Protein AF-A0A6G3WWG2-F1 (afdb_monomer_lite)

Sequence (85 aa):
VALTSFVTGVTEPIEFSFMFVAPLLYGVHAVLTGASMGITWLLGVHAGFSFSAGLIDYVVNWHLDTKPWLIIPIGACFAVVYYVV

Organism: NCBI:txid2706086

InterPro domains:
  IPR003352 Phosphotransferase system, EIIC [PF02378] (1-34)
  IPR013013 Phosphotransferase system, EIIC component, type 1 [PS51103] (1-85)
  IPR050429 Phosphotransferase System Glucose-Specific EIICBA [PTHR30009] (1-85)

Secondary structure (DSSP, 8-state):
-HHHHHHH---HHHHTTTTTT-HHHHHHHHHHHHHHHHHHHHTT-B---SSS--HHHHHHHTTTSBSGGGHHHHHHHHHHHHHH-

pLDDT: mean 94.99, std 3.12, range [79.06, 98.06]

Structure (mmCIF, N/CA/C/O backbone):
data_AF-A0A6G3WWG2-F1
#
_entry.id   AF-A0A6G3WWG2-F1
#
loop_
_atom_site.group_PDB
_atom_site.id
_atom_site.type_symbol
_atom_site.label_atom_id
_atom_site.label_alt_id
_atom_site.label_comp_id
_atom_site.label_asym_id
_atom_site.label_entity_id
_atom_site.label_seq_id
_atom_site.pdbx_PDB_ins_code
_atom_site.Cartn_x
_atom_site.Cartn_y
_atom_site.Cartn_z
_atom_site.occupancy
_atom_site.B_iso_or_equiv
_atom_site.auth_seq_id
_atom_site.auth_comp_id
_atom_site.auth_asym_id
_atom_site.auth_atom_id
_atom_site.pdbx_PDB_model_num
ATOM 1 N N . VAL A 1 1 ? -14.718 6.312 -3.921 1.00 79.06 1 VAL A N 1
ATOM 2 C CA . VAL A 1 1 ? -13.727 6.197 -2.829 1.00 79.06 1 VAL A CA 1
ATOM 3 C C . VAL A 1 1 ? -12.745 5.061 -3.100 1.00 79.06 1 VAL A C 1
ATOM 5 O O . VAL A 1 1 ? -11.590 5.349 -3.358 1.00 79.06 1 VAL A O 1
ATOM 8 N N . ALA A 1 2 ? -13.194 3.800 -3.185 1.00 90.50 2 ALA A N 1
ATOM 9 C CA . ALA A 1 2 ? -12.298 2.663 -3.452 1.00 90.50 2 ALA A CA 1
ATOM 10 C C . ALA A 1 2 ? -11.546 2.747 -4.795 1.00 90.50 2 ALA A C 1
ATOM 12 O O . ALA A 1 2 ? -10.326 2.637 -4.821 1.00 90.50 2 ALA A O 1
ATOM 13 N N . LEU A 1 3 ? -12.254 3.003 -5.904 1.00 94.25 3 LEU A N 1
ATOM 14 C CA . LEU A 1 3 ? -11.626 3.084 -7.231 1.00 94.25 3 LEU A CA 1
ATOM 15 C C . LEU A 1 3 ? -10.580 4.205 -7.315 1.00 94.25 3 LEU A C 1
ATOM 17 O O . LEU A 1 3 ? -9.509 4.003 -7.872 1.00 94.25 3 LEU A O 1
ATOM 21 N N . THR A 1 4 ? -10.881 5.374 -6.747 1.00 93.50 4 THR A N 1
ATOM 22 C CA . THR A 1 4 ? -9.954 6.510 -6.735 1.00 93.50 4 THR A CA 1
ATOM 23 C C . THR A 1 4 ? -8.691 6.170 -5.954 1.00 93.50 4 THR A C 1
ATOM 25 O O . THR A 1 4 ? -7.609 6.313 -6.506 1.00 93.50 4 THR A O 1
ATOM 28 N N . SER A 1 5 ? -8.819 5.623 -4.742 1.00 94.00 5 SER A N 1
ATOM 29 C CA . SER A 1 5 ? -7.668 5.216 -3.927 1.00 94.00 5 SER A CA 1
ATOM 30 C C . SER A 1 5 ? -6.858 4.087 -4.563 1.00 94.00 5 SER A C 1
ATOM 32 O O . SER A 1 5 ? -5.639 4.110 -4.498 1.00 94.00 5 SER A O 1
ATOM 34 N N . PHE A 1 6 ? -7.502 3.133 -5.240 1.00 94.62 6 PHE A N 1
ATOM 35 C CA . PHE A 1 6 ? -6.800 2.074 -5.969 1.00 94.62 6 PHE A CA 1
ATOM 36 C C . PHE A 1 6 ? -5.988 2.619 -7.154 1.00 94.62 6 PHE A C 1
ATOM 38 O O . PHE A 1 6 ? -4.832 2.246 -7.351 1.00 94.62 6 PHE A O 1
ATOM 45 N N . VAL A 1 7 ? -6.579 3.518 -7.946 1.00 95.69 7 VAL A N 1
ATOM 46 C CA . VAL A 1 7 ? -5.930 4.054 -9.148 1.00 95.69 7 VAL A CA 1
ATOM 47 C C . VAL A 1 7 ? -4.806 5.027 -8.791 1.00 95.69 7 VAL A C 1
ATOM 49 O O . VAL A 1 7 ? -3.712 4.917 -9.346 1.00 95.69 7 VAL A O 1
ATOM 52 N N . THR A 1 8 ? -5.055 5.966 -7.873 1.00 95.06 8 THR A N 1
ATOM 53 C CA . THR A 1 8 ? -4.100 7.037 -7.539 1.00 95.06 8 THR A CA 1
ATOM 54 C C . THR A 1 8 ? -3.171 6.692 -6.381 1.00 95.06 8 THR A C 1
ATOM 56 O O . THR A 1 8 ? -2.119 7.310 -6.266 1.00 95.06 8 THR A O 1
ATOM 59 N N . GLY A 1 9 ? -3.539 5.726 -5.536 1.00 94.62 9 GLY A N 1
ATOM 60 C CA . GLY A 1 9 ? -2.813 5.362 -4.315 1.00 94.62 9 GLY A CA 1
ATOM 61 C C . GLY A 1 9 ? -3.181 6.201 -3.088 1.00 94.62 9 GLY A C 1
ATOM 62 O O . GLY A 1 9 ? -2.727 5.906 -1.991 1.00 94.62 9 GLY A O 1
ATOM 63 N N . VAL A 1 10 ? -4.008 7.235 -3.256 1.00 95.81 10 VAL A N 1
ATOM 64 C CA . VAL A 1 10 ? -4.376 8.195 -2.202 1.00 95.81 10 VAL A CA 1
ATOM 65 C C . VAL A 1 10 ? -5.344 7.539 -1.213 1.00 95.81 10 VAL A C 1
ATOM 67 O O . VAL A 1 10 ? -6.482 7.224 -1.582 1.00 95.81 10 VAL A O 1
ATOM 70 N N . THR A 1 11 ? -4.912 7.301 0.029 1.00 95.88 11 THR A N 1
ATOM 71 C CA . THR A 1 11 ? -5.662 6.488 1.004 1.00 95.88 11 THR A CA 1
ATOM 72 C C . THR A 1 11 ? -6.611 7.281 1.900 1.00 95.88 11 THR A C 1
ATOM 74 O O . THR A 1 11 ? -7.577 6.691 2.391 1.00 95.88 11 THR A O 1
ATOM 77 N N . GLU A 1 12 ? -6.443 8.600 2.062 1.00 95.44 12 GLU A N 1
ATOM 78 C CA . GLU A 1 12 ? -7.237 9.383 3.024 1.00 95.44 12 GLU A CA 1
ATOM 79 C C . GLU A 1 12 ? -8.753 9.278 2.807 1.00 95.44 12 GLU A C 1
ATOM 81 O O . GLU A 1 12 ? -9.481 9.158 3.794 1.00 95.44 12 GLU A O 1
ATOM 86 N N . PRO A 1 13 ? -9.284 9.249 1.564 1.00 92.00 13 PRO A N 1
ATOM 87 C CA . PRO A 1 13 ? -10.720 9.100 1.357 1.00 92.00 13 PRO A CA 1
ATOM 88 C C . PRO A 1 13 ? -11.298 7.816 1.972 1.00 92.00 13 PRO A C 1
ATOM 90 O O . PRO A 1 13 ? -12.453 7.817 2.398 1.00 92.00 13 PRO A O 1
ATOM 93 N N . IL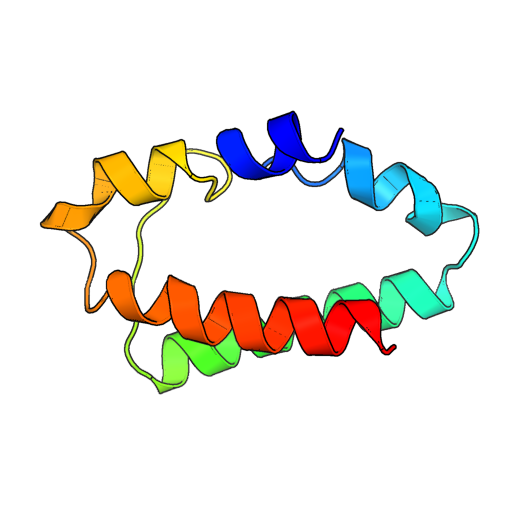E A 1 14 ? -10.522 6.725 2.014 1.00 93.69 14 ILE A N 1
ATOM 94 C CA . ILE A 1 14 ? -10.923 5.475 2.675 1.00 93.69 14 ILE A CA 1
ATOM 95 C C . ILE A 1 14 ? -10.658 5.574 4.175 1.00 93.69 14 ILE A C 1
ATOM 97 O O . ILE A 1 14 ? -11.550 5.276 4.966 1.00 93.69 14 ILE A O 1
ATOM 101 N N . GLU A 1 15 ? -9.470 6.015 4.582 1.00 95.94 15 GLU A N 1
ATOM 102 C CA . GLU A 1 15 ? -9.077 6.065 5.994 1.00 95.94 15 GLU A CA 1
ATOM 103 C C . GLU A 1 15 ? -9.993 6.972 6.817 1.00 95.94 15 GLU A C 1
ATOM 105 O O . GLU A 1 15 ? -10.414 6.608 7.914 1.00 95.94 15 GLU A O 1
ATOM 110 N N . PHE A 1 16 ? -10.426 8.104 6.260 1.00 95.50 16 PHE A N 1
ATOM 111 C CA . PHE A 1 16 ? -11.330 9.031 6.942 1.00 95.50 16 PHE A CA 1
ATOM 112 C C . PHE A 1 16 ? -12.717 8.442 7.214 1.00 95.50 16 PHE A C 1
ATOM 114 O O . PHE A 1 16 ? -13.422 8.952 8.084 1.00 95.50 16 PHE A O 1
ATOM 121 N N . SER A 1 17 ? -13.105 7.354 6.538 1.00 94.31 17 SER A N 1
ATOM 122 C CA . SER A 1 17 ? -14.369 6.671 6.831 1.00 94.31 17 SER A CA 1
ATOM 123 C C . SER A 1 17 ? -14.369 5.934 8.176 1.00 94.31 17 SER A C 1
ATOM 125 O O . SER A 1 17 ? -15.445 5.705 8.727 1.00 94.31 17 SER A O 1
ATOM 127 N N . PHE A 1 18 ? -13.197 5.599 8.735 1.00 95.06 18 PHE A N 1
ATOM 128 C CA . PHE A 1 18 ? -13.100 4.835 9.986 1.00 95.06 18 PHE A CA 1
ATOM 129 C C . PHE A 1 18 ? -12.095 5.381 11.008 1.00 95.06 18 PHE A C 1
ATOM 131 O O . PHE A 1 18 ? -12.265 5.116 12.195 1.00 95.06 18 PHE A O 1
ATOM 138 N N . MET A 1 19 ? -11.104 6.180 10.602 1.00 96.50 19 MET A N 1
ATOM 139 C CA . MET A 1 19 ? -10.020 6.675 11.465 1.00 96.50 19 MET A CA 1
ATOM 140 C C . MET A 1 19 ? -10.521 7.346 12.752 1.00 96.50 19 MET A C 1
ATOM 142 O O . MET A 1 19 ? -9.990 7.098 13.832 1.00 96.50 19 MET A O 1
ATOM 146 N N . PHE A 1 20 ? -11.571 8.166 12.652 1.00 95.44 20 PHE A N 1
ATOM 147 C CA . PHE A 1 20 ? -12.138 8.885 13.799 1.00 95.44 20 PHE A CA 1
ATOM 148 C C . PHE A 1 20 ? -13.238 8.108 14.531 1.00 95.44 20 PHE A C 1
ATOM 150 O O . PHE A 1 20 ? -13.514 8.383 15.695 1.00 95.44 20 PHE A O 1
ATOM 157 N N . VAL A 1 21 ? -13.877 7.153 13.852 1.00 97.50 21 VAL A N 1
ATOM 158 C CA . VAL A 1 21 ? -15.015 6.387 14.385 1.00 97.50 21 VAL A CA 1
ATOM 159 C C . VAL A 1 21 ? -14.536 5.153 15.153 1.00 97.50 21 VAL A C 1
ATOM 161 O O . VAL A 1 21 ? -15.115 4.800 16.177 1.00 97.50 21 VAL A O 1
ATOM 164 N N . ALA A 1 22 ? -13.460 4.515 14.689 1.00 96.69 22 ALA A N 1
ATOM 165 C CA . ALA A 1 22 ? -12.901 3.293 15.254 1.00 96.69 22 ALA A CA 1
ATOM 166 C C . ALA A 1 22 ? -11.364 3.394 15.385 1.00 96.69 22 ALA A C 1
ATOM 168 O O . ALA A 1 22 ? -10.630 2.799 14.593 1.00 96.69 22 ALA A O 1
ATOM 169 N N . PRO A 1 23 ? -10.843 4.095 16.411 1.00 94.50 23 PRO A N 1
ATOM 170 C CA . PRO A 1 23 ? -9.400 4.294 16.589 1.00 94.50 23 PRO A CA 1
ATOM 171 C C . PRO A 1 23 ? -8.600 2.991 16.733 1.00 94.50 23 PRO A C 1
ATOM 173 O O . PRO A 1 23 ? -7.463 2.903 16.277 1.00 94.50 23 PRO A O 1
ATOM 176 N N . LEU A 1 24 ? -9.197 1.955 17.336 1.00 96.69 24 LEU A N 1
ATOM 177 C CA . LEU A 1 24 ? -8.583 0.625 17.433 1.00 96.69 24 LEU A CA 1
ATOM 178 C C . LEU A 1 24 ? -8.411 -0.023 16.054 1.00 96.69 24 LEU A C 1
ATOM 180 O O . LEU A 1 24 ? -7.346 -0.566 15.772 1.00 96.69 24 LEU A O 1
ATOM 184 N N . LEU A 1 25 ? -9.421 0.087 15.184 1.00 95.75 25 LEU A N 1
ATOM 185 C CA . LEU A 1 25 ? -9.347 -0.414 13.809 1.00 95.75 25 LEU A CA 1
ATOM 186 C C . LEU A 1 25 ? -8.267 0.332 13.015 1.00 95.75 25 LEU A C 1
ATOM 188 O O . LEU A 1 25 ? -7.516 -0.280 12.264 1.00 95.75 25 LEU A O 1
ATOM 192 N N . TYR A 1 26 ? -8.121 1.638 13.245 1.00 96.94 26 TYR A N 1
ATOM 193 C CA . TYR A 1 26 ? -7.023 2.419 12.674 1.00 96.94 26 TYR A CA 1
ATOM 194 C C . TYR A 1 26 ? -5.640 1.974 13.175 1.00 96.94 26 TYR A C 1
ATOM 196 O O . TYR A 1 26 ? -4.691 1.903 12.395 1.00 96.94 26 TYR A O 1
ATOM 204 N N . GLY A 1 27 ? -5.523 1.580 14.446 1.00 97.62 27 GLY A N 1
ATOM 205 C CA . GLY A 1 27 ? -4.309 0.951 14.971 1.00 97.62 27 GLY A CA 1
ATOM 206 C C . GLY A 1 27 ? -3.973 -0.374 14.276 1.00 97.62 27 GLY A C 1
ATOM 207 O O . GLY A 1 27 ? -2.822 -0.598 13.903 1.00 97.62 27 GLY A O 1
ATOM 208 N N . VAL A 1 28 ? -4.975 -1.230 14.043 1.00 97.31 28 VAL A N 1
ATOM 209 C CA . VAL A 1 28 ? -4.808 -2.477 13.276 1.00 97.31 28 VAL A CA 1
ATOM 210 C C . VAL A 1 28 ? -4.368 -2.183 11.840 1.00 97.31 28 VAL A C 1
ATOM 212 O O . VAL A 1 28 ? -3.404 -2.785 11.366 1.00 97.31 28 VAL A O 1
ATOM 215 N N . HIS A 1 29 ? -5.008 -1.214 11.178 1.00 97.06 29 HIS A N 1
ATOM 216 C CA . HIS A 1 29 ? -4.637 -0.745 9.838 1.00 97.06 29 HIS A CA 1
ATOM 217 C C . HIS A 1 29 ? -3.167 -0.305 9.769 1.00 97.06 29 HIS A C 1
ATOM 219 O O . HIS A 1 29 ? -2.428 -0.717 8.873 1.00 97.06 29 HIS A O 1
ATOM 225 N N . ALA A 1 30 ? -2.695 0.464 10.753 1.00 97.44 30 ALA A N 1
ATOM 226 C CA . ALA A 1 30 ? -1.301 0.903 10.815 1.00 97.44 30 ALA A CA 1
ATOM 227 C C . ALA A 1 30 ? -0.315 -0.277 10.936 1.00 97.44 30 ALA A C 1
ATOM 229 O O . ALA A 1 30 ? 0.709 -0.305 10.248 1.00 97.44 30 ALA A O 1
ATOM 230 N N . VAL A 1 31 ? -0.634 -1.282 11.76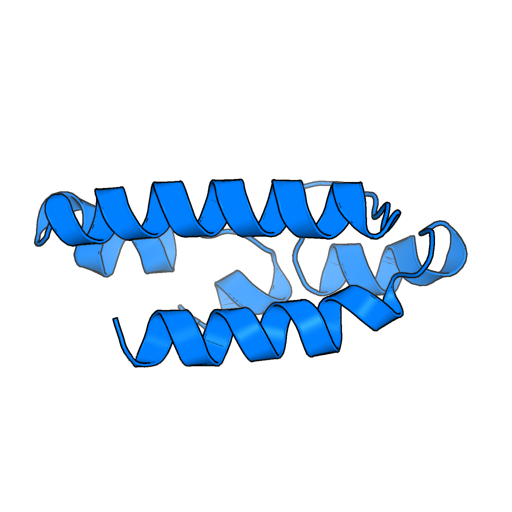0 1.00 98.06 31 VAL A N 1
ATOM 231 C CA . VAL A 1 31 ? 0.201 -2.486 11.920 1.00 98.06 31 VAL A CA 1
ATOM 232 C C . VAL A 1 31 ? 0.226 -3.319 10.640 1.00 98.06 31 VAL A C 1
ATOM 234 O O . VAL A 1 31 ? 1.302 -3.726 10.199 1.00 98.06 31 VAL A O 1
ATOM 237 N N . LEU A 1 32 ? -0.931 -3.552 10.017 1.00 97.25 32 LEU A N 1
ATOM 238 C CA . LEU A 1 32 ? -1.024 -4.299 8.760 1.00 97.25 32 LEU A CA 1
ATOM 239 C C . LEU A 1 32 ? -0.280 -3.587 7.625 1.00 97.25 32 LEU A C 1
ATOM 241 O O . LEU A 1 32 ? 0.398 -4.239 6.834 1.00 97.25 32 LEU A O 1
ATOM 245 N N . THR A 1 33 ? -0.345 -2.256 7.581 1.00 96.56 33 THR A N 1
ATOM 246 C CA . THR A 1 33 ? 0.407 -1.440 6.620 1.00 96.56 33 TH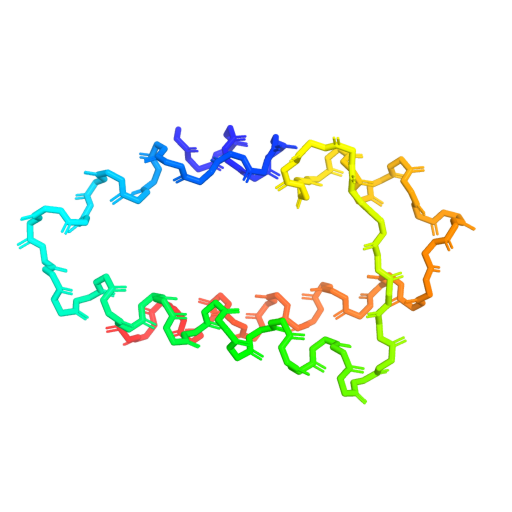R A CA 1
ATOM 247 C C . THR A 1 33 ? 1.917 -1.574 6.834 1.00 96.56 33 THR A C 1
ATOM 249 O O . THR A 1 33 ? 2.656 -1.825 5.887 1.00 96.56 33 THR A O 1
ATOM 252 N N . GLY A 1 34 ? 2.400 -1.505 8.079 1.00 97.44 34 GLY A N 1
ATOM 253 C CA . GLY A 1 34 ? 3.815 -1.753 8.374 1.00 97.44 34 GLY A CA 1
ATOM 254 C C . GLY A 1 34 ? 4.260 -3.176 8.011 1.00 97.44 34 GLY A C 1
ATOM 255 O O . GLY A 1 34 ? 5.336 -3.376 7.442 1.00 97.44 34 GLY A O 1
ATOM 256 N N . ALA A 1 35 ? 3.414 -4.172 8.283 1.00 97.88 35 ALA A N 1
ATOM 257 C CA . ALA A 1 35 ? 3.685 -5.566 7.949 1.00 97.88 35 ALA A CA 1
ATOM 258 C C . ALA A 1 35 ? 3.765 -5.797 6.433 1.00 97.88 35 ALA A C 1
ATOM 260 O O . ALA A 1 35 ? 4.643 -6.533 5.981 1.00 97.88 35 ALA A O 1
ATOM 261 N N . SER A 1 36 ? 2.900 -5.163 5.634 1.00 96.50 36 SER A N 1
ATOM 262 C CA . SER A 1 36 ? 2.926 -5.307 4.174 1.00 96.50 36 SER A CA 1
ATOM 263 C C . SER A 1 36 ? 4.222 -4.759 3.579 1.00 96.50 36 SER A C 1
ATOM 265 O O . SER A 1 36 ? 4.847 -5.431 2.755 1.00 96.50 36 SER A O 1
ATOM 267 N N . MET A 1 37 ? 4.695 -3.607 4.066 1.00 95.31 37 MET A N 1
ATOM 268 C CA . MET A 1 37 ? 5.979 -3.030 3.662 1.00 95.31 37 MET A CA 1
ATOM 269 C C . MET A 1 37 ? 7.151 -3.938 4.060 1.00 95.31 37 MET A C 1
ATOM 271 O O . MET A 1 37 ? 8.010 -4.235 3.229 1.00 95.31 37 MET A O 1
ATOM 275 N N . GLY A 1 38 ? 7.159 -4.444 5.300 1.00 97.25 38 GLY A N 1
ATOM 276 C CA . GLY A 1 38 ? 8.199 -5.354 5.788 1.00 97.25 38 GLY A CA 1
ATOM 277 C C . GLY A 1 38 ? 8.268 -6.670 5.005 1.00 97.25 38 GLY A C 1
ATOM 278 O O . GLY A 1 38 ? 9.350 -7.091 4.603 1.00 97.25 38 GLY A O 1
ATOM 279 N N . ILE A 1 39 ? 7.121 -7.300 4.728 1.00 97.50 39 ILE A N 1
ATOM 280 C CA . ILE A 1 39 ? 7.045 -8.543 3.941 1.00 97.50 39 ILE A CA 1
ATOM 281 C C . ILE A 1 39 ? 7.528 -8.315 2.506 1.00 97.50 39 ILE A C 1
ATOM 283 O O . ILE A 1 39 ? 8.303 -9.114 1.982 1.00 97.50 39 ILE A O 1
ATOM 287 N N . THR A 1 40 ? 7.109 -7.215 1.882 1.00 96.56 40 THR A N 1
ATOM 288 C CA . THR A 1 40 ? 7.514 -6.850 0.516 1.00 96.56 40 THR A CA 1
ATOM 289 C C . THR A 1 40 ? 9.035 -6.679 0.430 1.00 96.56 40 THR A C 1
ATOM 291 O O . THR A 1 40 ? 9.674 -7.262 -0.450 1.00 96.56 40 THR A O 1
ATOM 294 N N . TRP A 1 41 ? 9.635 -5.996 1.413 1.00 96.31 41 TRP A N 1
ATOM 295 C CA . TRP A 1 41 ? 11.087 -5.849 1.526 1.00 96.31 41 TRP A CA 1
ATOM 296 C C . TRP A 1 41 ? 11.806 -7.192 1.739 1.00 96.31 41 TRP A C 1
ATOM 298 O O . TRP A 1 41 ? 12.759 -7.499 1.023 1.00 96.31 41 TRP A O 1
ATOM 308 N N . LEU A 1 42 ? 11.319 -8.039 2.655 1.00 97.56 42 LEU A N 1
ATOM 309 C CA . LEU A 1 42 ? 11.904 -9.360 2.941 1.00 97.56 42 LEU A CA 1
ATOM 310 C C . LEU A 1 42 ? 11.887 -10.303 1.726 1.00 97.56 42 LEU A C 1
ATOM 312 O O . LEU A 1 42 ? 12.809 -11.095 1.542 1.00 97.56 42 LEU A O 1
ATOM 316 N N . LEU A 1 43 ? 10.861 -10.213 0.876 1.00 96.88 43 LEU A N 1
ATOM 317 C CA . LEU A 1 43 ? 10.754 -10.994 -0.363 1.00 96.88 43 LEU A CA 1
ATOM 318 C C . LEU A 1 43 ? 11.592 -10.407 -1.521 1.00 96.88 43 LEU A C 1
ATOM 320 O O . LEU A 1 43 ? 11.684 -10.992 -2.613 1.00 96.88 43 LEU A O 1
ATOM 324 N N . GLY A 1 44 ? 12.252 -9.271 -1.278 1.00 96.38 44 GLY A N 1
ATOM 325 C CA . GLY A 1 44 ? 13.092 -8.561 -2.236 1.00 96.38 44 GLY A CA 1
ATOM 326 C C . GLY A 1 44 ? 12.295 -7.883 -3.347 1.00 96.38 44 GLY A C 1
ATOM 327 O O . GLY A 1 44 ? 12.813 -7.736 -4.455 1.00 96.38 44 GLY A O 1
ATOM 328 N N . VAL A 1 45 ? 11.038 -7.524 -3.079 1.00 97.12 45 VAL A N 1
ATOM 329 C CA . VAL A 1 45 ? 10.203 -6.750 -3.996 1.00 97.12 45 VAL A CA 1
ATOM 330 C C . VAL A 1 45 ? 10.531 -5.275 -3.796 1.00 97.12 45 VAL A C 1
ATOM 332 O O . VAL A 1 45 ? 10.389 -4.746 -2.696 1.00 97.12 45 VAL A O 1
ATOM 335 N N . HIS A 1 46 ? 10.980 -4.615 -4.858 1.00 94.50 46 HIS A N 1
ATOM 336 C CA . HIS A 1 46 ? 11.323 -3.195 -4.828 1.00 94.50 46 HIS A CA 1
ATOM 337 C C . HIS A 1 46 ? 10.558 -2.499 -5.942 1.00 94.50 46 HIS A C 1
ATOM 339 O O . HIS A 1 46 ? 10.871 -2.715 -7.112 1.00 94.50 46 HIS A O 1
ATOM 345 N N . ALA A 1 47 ? 9.558 -1.705 -5.565 1.00 93.88 47 ALA A N 1
ATOM 346 C CA . ALA A 1 47 ? 8.760 -0.919 -6.492 1.00 93.88 47 ALA A CA 1
ATOM 347 C C . ALA A 1 47 ? 8.931 0.574 -6.209 1.00 93.88 47 ALA A C 1
ATOM 349 O O . ALA A 1 47 ? 8.850 1.003 -5.054 1.00 93.88 47 ALA A O 1
ATOM 350 N N . GLY A 1 48 ? 9.197 1.350 -7.256 1.00 89.12 48 GLY A N 1
ATOM 351 C CA . GLY A 1 48 ? 9.228 2.806 -7.180 1.00 89.12 48 GLY A CA 1
ATOM 352 C C . GLY A 1 48 ? 7.821 3.401 -7.237 1.00 89.12 48 GLY A C 1
ATOM 353 O O . GLY A 1 48 ? 6.917 2.842 -7.852 1.00 89.12 48 GLY A O 1
ATOM 354 N N . PHE A 1 49 ? 7.631 4.567 -6.623 1.00 90.75 49 PHE A N 1
ATOM 355 C CA . PHE A 1 49 ? 6.408 5.353 -6.777 1.00 90.75 49 PHE A CA 1
ATOM 356 C C . PHE A 1 49 ? 6.738 6.839 -6.891 1.00 90.75 49 PHE A C 1
ATOM 358 O O . PHE A 1 49 ? 7.675 7.323 -6.258 1.00 90.75 49 PHE A O 1
ATOM 365 N N . SER A 1 50 ? 5.979 7.557 -7.722 1.00 84.75 50 SER A N 1
ATOM 366 C CA . SER A 1 50 ? 6.174 8.992 -7.951 1.00 84.75 50 SER A CA 1
ATOM 367 C C . SER A 1 50 ? 5.334 9.852 -7.009 1.00 84.75 50 SER A C 1
ATOM 369 O O . SE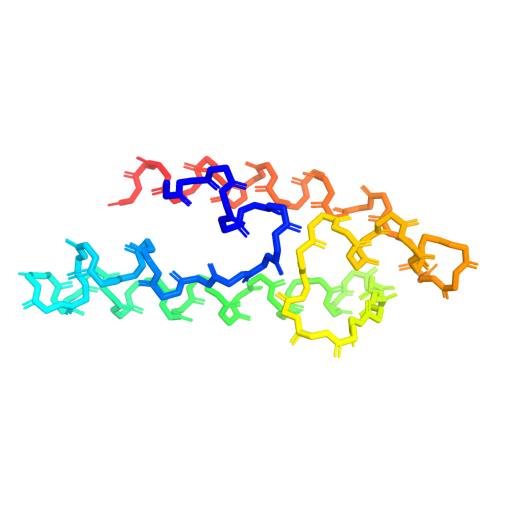R A 1 50 ? 5.746 10.961 -6.676 1.00 84.75 50 SER A O 1
ATOM 371 N N . PHE A 1 51 ? 4.163 9.363 -6.582 1.00 82.44 51 PHE A N 1
ATOM 372 C CA . PHE A 1 51 ? 3.268 10.120 -5.704 1.00 82.44 51 PHE A CA 1
ATOM 373 C C . PHE A 1 51 ? 2.758 9.304 -4.513 1.00 82.44 51 PHE A C 1
ATOM 375 O O . PHE A 1 51 ? 3.099 9.628 -3.380 1.00 82.44 51 PHE A O 1
ATOM 382 N N . SER A 1 52 ? 1.957 8.257 -4.751 1.00 89.50 52 SER A N 1
ATOM 383 C CA . SER A 1 52 ? 1.215 7.573 -3.675 1.00 89.50 52 SER A CA 1
ATOM 384 C C . SER A 1 52 ? 1.123 6.054 -3.845 1.00 89.50 52 SER A C 1
ATOM 386 O O . SER A 1 52 ? 0.315 5.413 -3.180 1.00 89.50 52 SER A O 1
ATOM 388 N N . ALA A 1 53 ? 1.938 5.468 -4.730 1.00 92.50 53 ALA A N 1
ATOM 389 C CA . ALA A 1 53 ? 2.028 4.019 -4.933 1.00 92.50 53 ALA A CA 1
ATOM 390 C C . ALA A 1 53 ? 0.700 3.360 -5.367 1.00 92.50 53 ALA A C 1
ATOM 392 O O . ALA A 1 53 ? 0.377 2.244 -4.965 1.00 92.50 53 ALA A O 1
ATOM 393 N N . GLY A 1 54 ? -0.078 4.058 -6.201 1.00 94.44 54 GLY A N 1
ATOM 394 C CA . GLY A 1 54 ? -1.306 3.529 -6.803 1.00 94.44 54 GLY A CA 1
ATOM 395 C C . GLY A 1 54 ? -1.064 2.643 -8.026 1.00 94.44 54 GLY A C 1
ATOM 396 O O . GLY A 1 54 ? 0.070 2.440 -8.463 1.00 94.44 54 GLY A O 1
ATOM 397 N N . LEU A 1 55 ? -2.150 2.174 -8.653 1.00 95.75 55 LEU A N 1
ATOM 398 C CA . LEU A 1 55 ? -2.077 1.391 -9.894 1.00 95.75 55 LEU A CA 1
ATOM 399 C C . LEU A 1 55 ? -1.295 2.112 -11.004 1.00 95.75 55 LEU A C 1
ATOM 401 O O . LEU A 1 55 ? -0.586 1.462 -11.768 1.00 95.75 55 LEU A O 1
ATOM 405 N N . ILE A 1 56 ? -1.418 3.441 -11.106 1.00 95.56 56 ILE A N 1
ATOM 406 C CA . ILE A 1 56 ? -0.684 4.221 -12.113 1.00 95.56 56 ILE A CA 1
ATOM 407 C C . ILE A 1 56 ? 0.827 4.076 -11.903 1.00 95.56 56 ILE A C 1
ATOM 409 O O . ILE A 1 56 ? 1.534 3.730 -12.848 1.00 95.56 56 ILE A O 1
ATOM 413 N N . ASP A 1 57 ? 1.309 4.284 -10.674 1.00 94.75 57 ASP A N 1
ATOM 414 C CA . ASP A 1 57 ? 2.727 4.127 -10.330 1.00 94.75 57 ASP A CA 1
ATOM 415 C C . ASP A 1 57 ? 3.198 2.693 -10.619 1.00 94.75 57 ASP A C 1
ATOM 417 O O . ASP A 1 57 ? 4.252 2.504 -11.222 1.00 94.75 57 ASP A O 1
ATOM 421 N N . TYR A 1 58 ? 2.383 1.693 -10.274 1.00 94.94 58 TYR A N 1
ATOM 422 C CA . TYR A 1 58 ? 2.691 0.279 -10.492 1.00 94.94 58 TYR A CA 1
ATOM 423 C C . TYR A 1 58 ? 2.851 -0.092 -11.974 1.00 94.94 58 TYR A C 1
ATOM 425 O O . TYR A 1 58 ? 3.780 -0.801 -12.354 1.00 94.94 58 TYR A O 1
ATOM 433 N N . VAL A 1 59 ? 1.953 0.390 -12.837 1.00 95.38 59 VAL A N 1
ATOM 434 C CA . VAL A 1 59 ? 2.002 0.092 -14.277 1.00 95.38 59 VAL A CA 1
ATOM 435 C C . VAL A 1 59 ? 3.139 0.853 -14.958 1.00 95.38 59 VAL A C 1
ATOM 437 O O . VAL A 1 59 ? 3.833 0.292 -15.805 1.00 95.38 59 VAL A O 1
ATOM 440 N N . VAL A 1 60 ? 3.350 2.120 -14.591 1.00 94.75 60 VAL A N 1
ATOM 441 C CA . VAL A 1 60 ? 4.391 2.963 -15.197 1.00 94.75 60 VAL A CA 1
ATOM 442 C C . VAL A 1 60 ? 5.793 2.465 -14.833 1.00 94.75 60 VAL A C 1
ATOM 444 O O . VAL A 1 60 ? 6.656 2.401 -15.708 1.00 94.75 60 VAL A O 1
ATOM 447 N N . ASN A 1 61 ? 6.018 2.061 -13.578 1.00 94.38 61 ASN A N 1
ATOM 448 C CA . ASN A 1 61 ? 7.332 1.618 -13.099 1.00 94.38 61 ASN A CA 1
ATOM 449 C C . ASN A 1 61 ? 7.610 0.123 -13.310 1.00 94.38 61 ASN A C 1
ATOM 451 O O . ASN A 1 61 ? 8.718 -0.329 -13.034 1.00 94.38 61 ASN A O 1
ATOM 455 N N . TRP A 1 62 ? 6.675 -0.639 -13.890 1.00 94.12 62 TRP A N 1
ATOM 456 C CA . TRP A 1 62 ? 6.780 -2.098 -14.033 1.00 94.12 62 TRP A CA 1
ATOM 457 C C . TRP A 1 62 ? 8.118 -2.599 -14.608 1.00 94.12 62 TRP A C 1
ATOM 459 O O . TRP A 1 62 ? 8.622 -3.645 -14.210 1.00 94.12 62 TRP A O 1
ATOM 469 N N . HIS A 1 63 ? 8.703 -1.864 -15.558 1.00 93.31 63 HIS A N 1
ATOM 470 C CA . HIS A 1 63 ? 9.963 -2.237 -16.214 1.00 93.31 63 HIS A CA 1
ATOM 471 C C . HIS A 1 63 ? 11.219 -1.910 -15.388 1.00 93.31 63 HIS A C 1
ATOM 473 O O . HIS A 1 63 ? 12.298 -2.408 -15.703 1.00 93.31 63 HIS A O 1
ATOM 479 N N . LEU A 1 64 ? 11.092 -1.052 -14.375 1.00 95.00 64 LEU A N 1
ATOM 480 C CA . LEU A 1 64 ? 12.165 -0.633 -13.469 1.00 95.00 64 LEU A CA 1
ATOM 481 C C . LEU A 1 64 ? 12.137 -1.422 -12.152 1.00 95.00 64 LEU A C 1
ATOM 483 O O . LEU A 1 64 ? 13.170 -1.581 -11.501 1.00 95.00 64 LEU A O 1
ATOM 487 N N . ASP A 1 65 ? 10.964 -1.922 -11.774 1.00 95.81 65 ASP A N 1
ATOM 488 C CA . ASP A 1 65 ? 10.729 -2.580 -10.498 1.00 95.81 65 ASP A CA 1
ATOM 489 C C . ASP A 1 65 ? 11.337 -3.991 -10.422 1.00 95.81 65 ASP A C 1
ATOM 491 O O . ASP A 1 65 ? 11.386 -4.762 -11.384 1.00 95.81 65 ASP A O 1
ATOM 495 N N . THR A 1 66 ? 11.748 -4.387 -9.217 1.00 97.06 66 THR A N 1
ATOM 496 C CA . THR A 1 66 ? 12.243 -5.739 -8.928 1.00 97.06 66 THR A CA 1
ATOM 497 C C . THR A 1 66 ? 11.105 -6.621 -8.430 1.00 97.06 66 THR A C 1
ATOM 499 O O . THR A 1 66 ? 10.549 -6.383 -7.359 1.00 97.06 66 THR A O 1
ATOM 502 N N . LYS A 1 67 ? 10.793 -7.683 -9.186 1.00 96.19 67 LYS A N 1
ATOM 503 C CA . LYS A 1 67 ? 9.698 -8.637 -8.907 1.00 96.19 67 LYS A CA 1
ATOM 504 C C . LYS A 1 67 ? 8.318 -7.965 -8.672 1.00 96.19 67 LYS A C 1
ATOM 506 O O . LYS A 1 67 ? 7.603 -8.393 -7.764 1.00 96.19 67 LYS A O 1
ATOM 511 N N . PRO A 1 68 ? 7.889 -6.976 -9.487 1.00 95.12 68 PRO A N 1
ATOM 512 C CA . PRO A 1 68 ? 6.643 -6.231 -9.259 1.00 95.12 68 PRO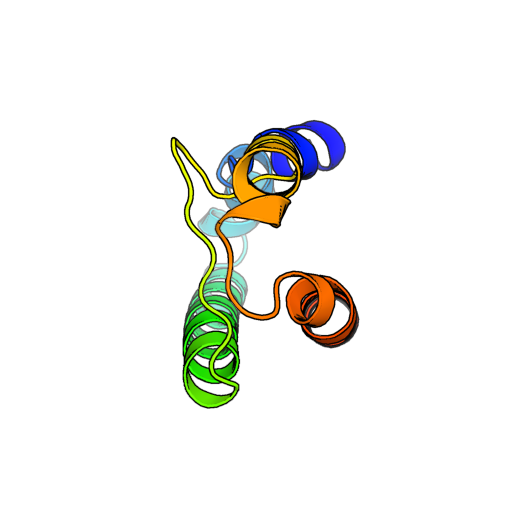 A CA 1
ATOM 513 C C . PRO A 1 68 ? 5.403 -7.128 -9.232 1.00 95.12 68 PRO A C 1
ATOM 515 O O . PRO A 1 68 ? 4.463 -6.874 -8.484 1.00 95.12 68 PRO A O 1
ATOM 518 N N . TRP A 1 69 ? 5.401 -8.227 -9.990 1.00 95.81 69 TRP A N 1
ATOM 519 C CA . TRP A 1 69 ? 4.283 -9.171 -10.039 1.00 95.81 69 TRP A CA 1
ATOM 520 C C . TRP A 1 69 ? 3.933 -9.794 -8.676 1.00 95.81 69 TRP A C 1
ATOM 522 O O . TRP A 1 69 ? 2.780 -10.165 -8.477 1.00 95.81 69 TRP A O 1
ATOM 532 N N . LEU A 1 70 ? 4.885 -9.883 -7.730 1.00 96.94 70 LEU A N 1
ATOM 533 C CA . LEU A 1 70 ? 4.640 -10.411 -6.380 1.00 96.94 70 LEU A CA 1
ATOM 534 C C . LEU A 1 70 ? 3.723 -9.507 -5.544 1.00 96.94 70 LEU A C 1
ATOM 536 O O . LEU A 1 70 ? 3.106 -9.990 -4.597 1.00 96.94 70 LEU A O 1
ATOM 540 N N . ILE A 1 71 ? 3.568 -8.232 -5.911 1.00 96.00 71 ILE A N 1
ATOM 541 C CA . ILE A 1 71 ? 2.632 -7.316 -5.247 1.00 96.00 71 ILE A CA 1
ATOM 542 C C . ILE A 1 71 ? 1.188 -7.819 -5.375 1.00 96.00 71 ILE A C 1
ATOM 544 O O . ILE A 1 71 ? 0.413 -7.663 -4.438 1.00 96.00 71 ILE A O 1
ATOM 548 N N . ILE A 1 72 ? 0.828 -8.494 -6.474 1.00 96.06 72 ILE A N 1
ATOM 549 C CA . ILE A 1 72 ? -0.526 -9.029 -6.685 1.00 96.06 72 ILE A CA 1
ATOM 550 C C . ILE A 1 72 ? -0.882 -10.114 -5.649 1.00 96.06 72 ILE A C 1
ATOM 552 O O . ILE A 1 72 ? -1.866 -9.930 -4.932 1.00 96.06 72 ILE A O 1
ATOM 556 N N . PRO A 1 73 ? -0.131 -11.229 -5.511 1.00 97.06 73 PRO A N 1
ATOM 557 C CA . PRO A 1 73 ? -0.443 -12.244 -4.508 1.00 97.06 73 PRO A CA 1
ATOM 558 C C . PRO A 1 73 ? -0.274 -11.729 -3.073 1.00 97.06 73 PRO A C 1
ATOM 560 O O . PRO A 1 73 ? -1.095 -12.068 -2.226 1.00 97.06 73 PRO A O 1
ATOM 563 N N . ILE A 1 74 ? 0.725 -10.880 -2.790 1.00 96.94 74 ILE A N 1
ATOM 564 C CA . ILE A 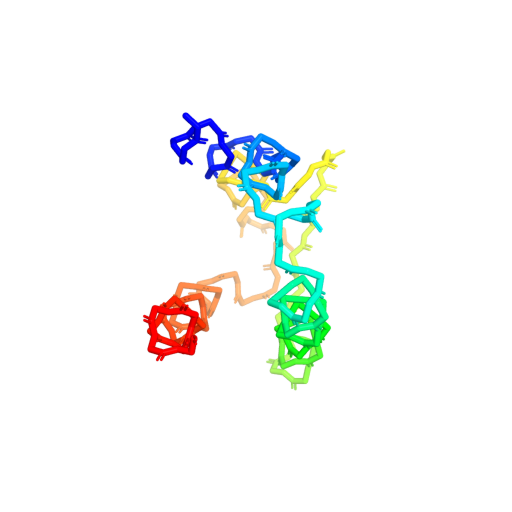1 74 ? 0.885 -10.267 -1.458 1.00 96.94 74 ILE A CA 1
ATOM 565 C C . ILE A 1 74 ? -0.342 -9.406 -1.131 1.00 96.94 74 ILE A C 1
ATOM 567 O O . ILE A 1 74 ? -0.961 -9.584 -0.084 1.00 96.94 74 ILE A O 1
ATOM 571 N N . GLY A 1 75 ? -0.732 -8.519 -2.048 1.00 96.12 75 GLY A N 1
ATOM 572 C CA . GLY A 1 75 ? -1.899 -7.654 -1.908 1.00 96.12 75 GLY A CA 1
ATOM 573 C C . GLY A 1 75 ? -3.199 -8.440 -1.755 1.00 96.12 75 GLY A C 1
ATOM 574 O O . GLY A 1 75 ? -4.016 -8.092 -0.910 1.00 96.12 75 GLY A O 1
ATOM 575 N N . ALA A 1 76 ? -3.370 -9.542 -2.492 1.00 97.38 76 ALA A N 1
ATOM 576 C CA . ALA A 1 76 ? -4.525 -10.427 -2.347 1.00 97.38 76 ALA A CA 1
ATOM 577 C C . ALA A 1 76 ? -4.589 -11.077 -0.954 1.00 97.38 76 ALA A C 1
ATOM 579 O O . ALA A 1 76 ? -5.653 -11.090 -0.336 1.00 97.38 76 ALA A O 1
ATOM 580 N N . CYS A 1 77 ? -3.460 -11.559 -0.421 1.00 97.38 77 CYS A N 1
ATOM 581 C CA . CYS A 1 77 ? -3.392 -12.075 0.948 1.00 97.38 77 CYS A CA 1
ATOM 582 C C . CYS A 1 77 ? -3.768 -10.998 1.975 1.00 97.38 77 CYS A C 1
ATOM 584 O O . CYS A 1 77 ? -4.583 -11.254 2.861 1.00 97.38 77 CYS A O 1
ATOM 586 N N . PHE A 1 78 ? -3.230 -9.782 1.835 1.00 97.06 78 PHE A N 1
ATOM 587 C CA . PHE A 1 78 ? -3.578 -8.666 2.716 1.00 97.06 78 PHE A CA 1
ATOM 588 C C . PHE A 1 78 ? -5.043 -8.252 2.591 1.00 97.06 78 PHE A C 1
ATOM 590 O O . PHE A 1 78 ? -5.653 -7.954 3.609 1.00 97.06 78 PHE A O 1
ATOM 597 N N . ALA A 1 79 ? -5.630 -8.283 1.393 1.00 95.88 79 ALA A N 1
ATOM 598 C CA . ALA A 1 79 ? -7.045 -7.985 1.192 1.00 95.88 79 ALA A CA 1
ATOM 599 C C . ALA A 1 79 ? -7.949 -8.975 1.944 1.00 95.88 79 ALA A C 1
ATOM 601 O O . ALA A 1 79 ? -8.922 -8.561 2.567 1.00 95.88 79 ALA A O 1
ATOM 602 N N . VAL A 1 80 ? -7.604 -10.269 1.940 1.00 97.62 80 VAL A N 1
ATOM 603 C CA . VAL A 1 80 ? -8.327 -11.286 2.723 1.00 97.62 80 VAL A CA 1
ATOM 604 C C . VAL A 1 80 ? -8.182 -11.022 4.220 1.00 97.62 80 VAL A C 1
ATOM 606 O O . VAL A 1 80 ? -9.181 -11.034 4.933 1.00 97.62 80 VAL A O 1
ATOM 609 N N . VAL A 1 81 ? -6.965 -10.748 4.699 1.00 96.50 81 VAL A N 1
ATOM 610 C CA . VAL A 1 81 ? -6.723 -10.441 6.120 1.00 96.50 81 VAL A CA 1
ATOM 611 C C . VAL A 1 81 ? -7.504 -9.198 6.553 1.00 96.50 81 VAL A C 1
ATOM 613 O O . VAL A 1 81 ? -8.211 -9.258 7.551 1.00 96.50 81 VAL A O 1
ATOM 616 N N . TYR A 1 82 ? -7.445 -8.112 5.778 1.00 94.44 82 TYR A N 1
ATOM 617 C CA . TYR A 1 82 ? -8.188 -6.876 6.044 1.00 94.44 82 TYR A CA 1
ATOM 618 C C . TYR A 1 82 ? -9.705 -7.056 6.037 1.00 94.44 82 TYR A C 1
ATOM 620 O O . TYR A 1 82 ? -10.399 -6.303 6.702 1.00 94.44 82 TYR A O 1
ATOM 628 N N . TYR A 1 83 ? -10.235 -7.992 5.249 1.00 94.00 83 TYR A N 1
ATOM 629 C CA . TYR A 1 83 ? -11.676 -8.234 5.196 1.00 94.00 83 TYR A CA 1
ATOM 630 C C . TYR A 1 83 ? -12.185 -9.022 6.410 1.00 94.00 83 TYR A C 1
ATOM 632 O O . TYR A 1 83 ? -13.342 -8.880 6.799 1.00 94.00 83 TYR A O 1
ATOM 640 N N . VAL A 1 84 ? -11.343 -9.892 6.972 1.00 95.19 84 VAL A N 1
ATOM 641 C CA . VAL A 1 84 ? -11.711 -10.778 8.086 1.00 95.19 84 VAL A CA 1
ATOM 642 C C . VAL A 1 84 ? -11.535 -10.105 9.449 1.00 95.19 84 VAL A C 1
ATOM 644 O O . VAL A 1 84 ? -12.262 -10.452 10.380 1.00 95.19 84 VAL A O 1
ATOM 647 N N . VAL A 1 85 ? -10.562 -9.198 9.572 1.00 90.81 85 VAL A N 1
ATOM 648 C CA . VAL A 1 85 ? -10.246 -8.458 10.806 1.00 90.81 85 VAL A CA 1
ATOM 649 C C . VAL A 1 85 ? -11.094 -7.198 10.916 1.00 90.81 85 VAL A C 1
ATOM 651 O O . VAL A 1 85 ? -11.682 -7.001 12.003 1.00 90.81 85 VAL A O 1
#

Foldseek 3Di:
DVVCCQAVVDCCVVCVVPCVPPVVLVVVVVVLVVVLVVVCVVVVWAFDADHRPHPVSLVVCVVVTDPSVVCVVSVVVSVVVNVVD

Radius of gyration: 13.39 Å; chains: 1; bounding box: 28×22×34 Å